Protein AF-A0A2V7HNZ8-F1 (afdb_monomer_lite)

Secondary structure (DSSP, 8-state):
----------PPPHHHHHHHHHHHHHHHHHHHHHHHHHHHHTTHHHHHHHS-HHHHHHHHHHHHHHHHHHHHHHHHHHHHHTTS--HHHHHTT---B-TTSPBPSTT---------HHHHHHHHHHHHT-

Foldseek 3Di:
DDPPDPPPDDPPDPVLVVQLVVVLVVVLVVVLVVVVVVCVVVCLVVCLVPHDVVSNVVSVVVNVVVNVCSVPVLQVVCCAVVQHDDPSCVVSVHADAPPVRHGRYPPDPPPDPPPDPVVVVVVVVVVVVD

Sequence (130 aa):
TPDHIELDFELAGIGSRLLALILDQLLVGLLLVALIIIGLVTGIGGSIATGSRWAGAWTAAMIVVLVFAVMWGYRILFEALRGGQTPGKKWTGIRVVRDDGLPVGWRAPRRPRHRGRSDDRAVEARKEAR

Radius of gyration: 25.92 Å; chains: 1; bounding box: 80×34×60 Å

Structure (mmCIF, N/CA/C/O backbone):
data_AF-A0A2V7HNZ8-F1
#
_entry.id   AF-A0A2V7HNZ8-F1
#
loop_
_atom_site.group_PDB
_atom_site.id
_atom_site.type_symbol
_atom_site.label_atom_id
_atom_site.label_alt_id
_atom_site.label_comp_id
_atom_site.label_asym_id
_atom_site.label_entity_id
_atom_site.label_seq_id
_atom_site.pdbx_PDB_ins_code
_atom_site.Cartn_x
_atom_site.Cartn_y
_atom_site.Cartn_z
_atom_site.occupancy
_atom_site.B_iso_or_equiv
_atom_site.auth_seq_id
_atom_site.auth_comp_id
_atom_site.auth_asym_id
_atom_site.auth_atom_id
_atom_site.pdbx_PDB_model_num
ATOM 1 N N . THR A 1 1 ? -29.294 -16.865 31.591 1.00 46.38 1 THR A N 1
ATOM 2 C CA . THR A 1 1 ? -29.945 -15.545 31.483 1.00 46.38 1 THR A CA 1
ATOM 3 C C . THR A 1 1 ? -29.043 -14.663 30.643 1.00 46.38 1 THR A C 1
ATOM 5 O O . THR A 1 1 ? -27.932 -14.408 31.081 1.00 46.38 1 THR A O 1
ATOM 8 N N . PRO A 1 2 ? -29.388 -14.344 29.382 1.00 47.00 2 PRO A N 1
ATOM 9 C CA . PRO A 1 2 ? -28.513 -13.547 28.536 1.00 47.00 2 PRO A CA 1
ATOM 10 C C . PRO A 1 2 ? -28.817 -12.074 28.792 1.00 47.00 2 PRO A C 1
ATOM 12 O O . PRO A 1 2 ? -29.720 -11.504 28.182 1.00 47.00 2 PRO A O 1
ATOM 15 N N . ASP A 1 3 ? -28.090 -11.494 29.738 1.00 47.75 3 ASP A N 1
ATOM 16 C CA . ASP A 1 3 ? -28.101 -10.057 29.969 1.00 47.75 3 AS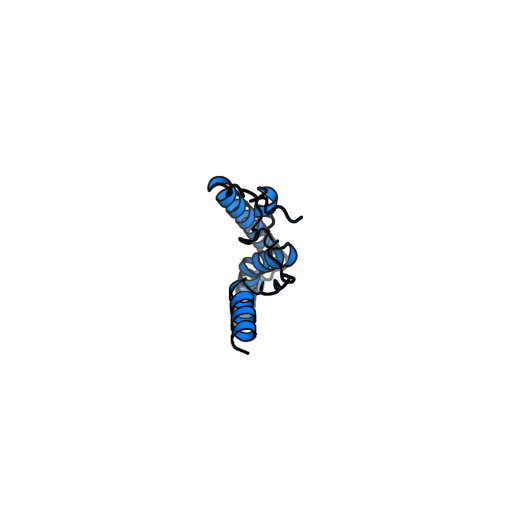P A CA 1
ATOM 17 C C . ASP A 1 3 ? -27.530 -9.377 28.721 1.00 47.75 3 ASP A C 1
ATOM 19 O O . ASP A 1 3 ? -26.375 -9.579 28.340 1.00 47.75 3 ASP A O 1
ATOM 23 N N . HIS A 1 4 ? -28.385 -8.627 28.032 1.00 53.34 4 HIS A N 1
ATOM 24 C CA . HIS A 1 4 ? -28.018 -7.766 26.917 1.00 53.34 4 HIS A CA 1
ATOM 25 C C . HIS A 1 4 ? -27.249 -6.572 27.489 1.00 53.34 4 HIS A C 1
ATOM 27 O O . HIS A 1 4 ? -27.814 -5.508 27.723 1.00 53.34 4 HIS A O 1
ATOM 33 N N . ILE A 1 5 ? -25.971 -6.783 27.804 1.00 61.09 5 ILE A N 1
ATOM 34 C CA . ILE A 1 5 ? -25.073 -5.699 28.188 1.00 61.09 5 ILE A CA 1
ATOM 35 C C . ILE A 1 5 ? -24.722 -4.976 26.891 1.00 61.09 5 ILE A C 1
ATOM 37 O O . ILE A 1 5 ? -24.005 -5.512 26.044 1.00 61.09 5 ILE A O 1
ATOM 41 N N . GLU A 1 6 ? -25.289 -3.787 26.715 1.00 57.94 6 GLU A N 1
ATOM 42 C CA . GLU A 1 6 ? -24.918 -2.868 25.647 1.00 57.94 6 GLU A CA 1
ATOM 43 C C . GLU A 1 6 ? -23.443 -2.500 25.847 1.00 57.94 6 GLU A C 1
ATOM 45 O O . GLU A 1 6 ? -23.074 -1.779 26.770 1.00 57.94 6 GLU A O 1
ATOM 50 N N . LEU A 1 7 ? -22.569 -3.101 25.038 1.00 56.19 7 LEU A N 1
ATOM 51 C CA . LEU A 1 7 ? -21.168 -2.713 24.980 1.00 56.19 7 LEU A CA 1
ATOM 52 C C . LEU A 1 7 ? -21.107 -1.379 24.238 1.00 56.19 7 LEU A C 1
ATOM 54 O O . LEU A 1 7 ? -21.218 -1.347 23.013 1.00 56.19 7 LEU A O 1
ATOM 58 N N . ASP A 1 8 ? -20.935 -0.290 24.982 1.00 54.53 8 ASP A N 1
ATOM 59 C CA . ASP A 1 8 ? -20.606 1.010 24.407 1.00 54.53 8 ASP A CA 1
ATOM 60 C C . ASP A 1 8 ? -19.217 0.923 23.764 1.00 54.53 8 ASP A C 1
ATOM 62 O O . ASP A 1 8 ? -18.178 0.896 24.431 1.00 54.53 8 ASP A O 1
ATOM 66 N N . PHE A 1 9 ? -19.192 0.821 22.437 1.00 58.38 9 PHE A N 1
ATOM 67 C CA . PHE A 1 9 ? -17.955 0.885 21.675 1.00 58.38 9 PHE A CA 1
ATOM 68 C C . PHE A 1 9 ? -17.599 2.348 21.440 1.00 58.38 9 PHE A C 1
ATOM 70 O O . PHE A 1 9 ? -18.219 3.032 20.624 1.00 58.38 9 PHE A O 1
ATOM 77 N N . GLU A 1 10 ? -16.558 2.822 22.118 1.00 58.50 10 GLU A N 1
ATOM 78 C CA . GLU A 1 10 ? -16.014 4.145 21.849 1.00 58.50 10 GLU A CA 1
ATOM 79 C C . GLU A 1 10 ? -15.433 4.165 20.426 1.00 58.50 10 GLU A C 1
ATOM 81 O O . GLU A 1 10 ? -14.457 3.476 20.102 1.00 58.50 10 GLU A O 1
ATOM 86 N N . LEU A 1 11 ? -16.078 4.916 19.525 1.00 61.41 11 LEU A N 1
ATOM 87 C CA . LEU A 1 11 ? -15.593 5.056 18.158 1.00 61.41 11 LEU A CA 1
ATOM 88 C C . LEU A 1 11 ? -14.203 5.686 18.195 1.00 61.41 11 LEU A C 1
ATOM 90 O O . LEU A 1 11 ? -14.042 6.832 18.608 1.00 61.41 11 LEU A O 1
ATOM 94 N N . ALA A 1 12 ? -13.212 4.956 17.679 1.00 70.38 12 ALA A N 1
ATOM 95 C CA . ALA A 1 12 ? -11.858 5.470 17.542 1.00 70.38 12 ALA A CA 1
ATOM 96 C C . ALA A 1 12 ? -11.884 6.842 16.853 1.00 70.38 12 ALA A C 1
ATOM 98 O O . ALA A 1 12 ? -12.400 6.977 15.730 1.00 70.38 12 ALA A O 1
ATOM 99 N N . GLY A 1 13 ? -11.324 7.834 17.548 1.00 75.38 13 GLY A N 1
ATOM 100 C CA . GLY A 1 13 ? -11.276 9.215 17.094 1.00 75.38 13 GLY A CA 1
ATOM 101 C C . GLY A 1 13 ? -10.592 9.362 15.734 1.00 75.38 13 GLY A C 1
ATOM 102 O O . GLY A 1 13 ? -9.845 8.491 15.274 1.00 75.38 13 GLY A O 1
ATOM 103 N N . ILE A 1 14 ? -10.836 10.500 15.080 1.00 78.00 14 ILE A N 1
ATOM 104 C CA . ILE A 1 14 ? -10.287 10.820 13.751 1.00 78.00 14 ILE A CA 1
ATOM 105 C C . ILE A 1 14 ? -8.759 10.648 13.718 1.00 78.00 14 ILE A C 1
ATOM 107 O O . ILE A 1 14 ? -8.234 10.091 12.756 1.00 78.00 14 ILE A O 1
ATOM 111 N N . GLY A 1 15 ? -8.055 11.032 14.790 1.00 75.38 15 GLY A N 1
ATOM 112 C CA . GLY A 1 15 ? -6.598 10.899 14.900 1.00 75.38 15 GLY A CA 1
ATOM 113 C C . GLY A 1 15 ? -6.103 9.457 14.764 1.00 75.38 15 GLY A C 1
ATOM 114 O O . GLY A 1 15 ? -5.210 9.186 13.964 1.00 75.38 15 GLY A O 1
ATOM 115 N N . SER A 1 16 ? -6.724 8.506 15.462 1.00 75.69 16 SER A N 1
ATOM 116 C CA . SER A 1 16 ? -6.330 7.094 15.406 1.00 75.69 16 SER A CA 1
ATOM 117 C C . SER A 1 16 ? -6.593 6.495 14.017 1.00 75.69 16 SER A C 1
ATOM 119 O O . SER A 1 16 ? -5.791 5.703 13.514 1.00 75.69 16 SER A O 1
ATOM 121 N N . ARG A 1 17 ? -7.683 6.913 13.353 1.00 80.06 17 ARG A N 1
ATOM 122 C CA . ARG A 1 17 ? -7.988 6.511 11.967 1.00 80.06 17 ARG A CA 1
ATOM 123 C C . ARG A 1 17 ? -6.945 7.043 10.985 1.00 80.06 17 ARG A C 1
ATOM 125 O O . ARG A 1 17 ? -6.486 6.289 10.131 1.00 80.06 17 ARG A O 1
ATOM 132 N N . LEU A 1 18 ? -6.550 8.309 11.123 1.00 82.25 18 LEU A N 1
ATOM 133 C CA . LEU A 1 18 ? -5.495 8.912 10.305 1.00 82.25 18 LEU A CA 1
ATOM 134 C C . LEU A 1 18 ? -4.144 8.229 10.538 1.00 82.25 18 LEU A C 1
ATOM 136 O O . LEU A 1 18 ? -3.458 7.906 9.574 1.00 82.25 18 LEU A O 1
ATOM 140 N N . LEU A 1 19 ? -3.789 7.936 11.789 1.00 78.06 19 LEU A N 1
ATOM 141 C CA . LEU A 1 19 ? -2.542 7.248 12.122 1.00 78.06 19 LEU A CA 1
ATOM 142 C C . LEU A 1 19 ? -2.498 5.836 11.515 1.00 78.06 19 LEU A C 1
ATOM 144 O O . LEU A 1 19 ? -1.481 5.436 10.952 1.00 78.06 19 LEU A O 1
ATOM 148 N N . ALA A 1 20 ? -3.620 5.110 11.545 1.00 81.69 20 ALA A N 1
ATOM 149 C CA . ALA A 1 20 ? -3.734 3.811 10.887 1.00 81.69 20 ALA A CA 1
ATOM 150 C C . ALA A 1 20 ? -3.530 3.918 9.366 1.00 81.69 20 ALA A C 1
ATOM 152 O O . ALA A 1 20 ? -2.802 3.107 8.795 1.00 81.69 20 ALA A O 1
ATOM 153 N N . LEU A 1 21 ? -4.126 4.934 8.723 1.00 80.56 21 LEU A N 1
ATOM 154 C CA . LEU A 1 21 ? -3.944 5.198 7.291 1.00 80.56 21 LEU A CA 1
ATOM 155 C C . LEU A 1 21 ? -2.488 5.539 6.952 1.00 80.56 21 LEU A C 1
ATOM 157 O O . LEU A 1 21 ? -1.967 5.021 5.969 1.00 80.56 21 LEU A O 1
ATOM 161 N N . ILE A 1 22 ? -1.824 6.367 7.764 1.00 82.94 22 ILE A N 1
ATOM 162 C CA . ILE A 1 22 ? -0.414 6.735 7.568 1.00 82.94 22 ILE A CA 1
ATOM 163 C C . ILE A 1 22 ? 0.479 5.495 7.662 1.00 82.94 22 ILE A C 1
ATOM 165 O O . ILE A 1 22 ? 1.318 5.284 6.790 1.00 82.94 22 ILE A O 1
ATOM 169 N N . LEU A 1 23 ? 0.285 4.654 8.682 1.00 82.25 23 LEU A N 1
ATOM 170 C CA . LEU A 1 23 ? 1.073 3.432 8.857 1.00 82.25 23 LEU A CA 1
ATOM 171 C C . LEU A 1 23 ? 0.847 2.431 7.720 1.00 82.25 23 LEU A C 1
ATOM 173 O O . LEU A 1 23 ? 1.812 1.873 7.199 1.00 82.25 23 LEU A O 1
ATOM 177 N N . ASP A 1 24 ? -0.403 2.227 7.300 1.00 83.88 24 ASP A N 1
ATOM 178 C CA . ASP A 1 24 ? -0.711 1.358 6.161 1.00 83.88 24 ASP A CA 1
ATOM 179 C C . ASP A 1 24 ? -0.074 1.894 4.869 1.00 83.88 24 ASP A C 1
ATOM 181 O O . ASP A 1 24 ? 0.526 1.129 4.110 1.00 83.88 24 ASP A O 1
ATOM 185 N N . GLN A 1 25 ? -0.137 3.210 4.641 1.00 83.81 25 GLN A N 1
ATOM 186 C CA . GLN A 1 25 ? 0.471 3.839 3.470 1.00 83.81 25 GLN A CA 1
ATOM 187 C C . GLN A 1 25 ? 2.001 3.740 3.494 1.00 83.81 25 GLN A C 1
ATOM 189 O O . GLN A 1 25 ? 2.615 3.508 2.452 1.00 83.81 25 GLN A O 1
ATOM 194 N N . LEU A 1 26 ? 2.619 3.865 4.670 1.00 86.56 26 LEU A N 1
ATOM 195 C CA . LEU A 1 26 ? 4.063 3.729 4.846 1.00 86.56 26 LEU A CA 1
ATOM 196 C C . LEU A 1 26 ? 4.528 2.294 4.570 1.00 86.56 26 LEU A C 1
ATOM 198 O O . LEU A 1 26 ? 5.536 2.102 3.895 1.00 86.56 26 LEU A O 1
ATOM 202 N N . LEU A 1 27 ? 3.773 1.286 5.017 1.00 85.88 27 LEU A N 1
ATOM 203 C CA . LEU A 1 27 ? 4.073 -0.123 4.738 1.00 85.88 27 LEU A CA 1
ATOM 204 C C . LEU A 1 27 ? 3.957 -0.459 3.248 1.00 85.88 27 LEU A C 1
ATOM 206 O O . LEU A 1 27 ? 4.842 -1.115 2.698 1.00 85.88 27 LEU A O 1
ATOM 210 N N . VAL A 1 28 ? 2.899 0.014 2.582 1.00 87.44 28 VAL A N 1
ATOM 211 C CA . VAL A 1 28 ? 2.747 -0.155 1.128 1.00 87.44 28 VAL A CA 1
ATOM 212 C C . VAL A 1 28 ? 3.868 0.576 0.386 1.00 87.44 28 VAL A C 1
ATOM 214 O O . VAL A 1 28 ? 4.464 0.007 -0.525 1.00 87.44 28 VAL A O 1
ATOM 217 N N . GLY A 1 29 ? 4.208 1.798 0.804 1.00 86.31 29 GLY A N 1
ATOM 218 C CA . GLY A 1 29 ? 5.322 2.564 0.244 1.00 86.31 29 GLY A CA 1
ATOM 219 C C . GLY A 1 29 ? 6.659 1.835 0.372 1.00 86.31 29 GLY A C 1
ATOM 220 O O . GLY A 1 29 ? 7.379 1.706 -0.616 1.00 86.31 29 GLY A O 1
ATOM 221 N N . LEU A 1 30 ? 6.962 1.285 1.552 1.00 88.12 30 LEU A N 1
ATOM 222 C CA . LEU A 1 30 ? 8.180 0.507 1.790 1.00 88.12 30 LEU A CA 1
ATOM 223 C C . LEU A 1 30 ? 8.242 -0.737 0.895 1.00 88.12 30 LEU A C 1
ATOM 225 O O . LEU A 1 30 ? 9.287 -1.030 0.316 1.00 88.12 30 LEU A O 1
ATOM 229 N N . LEU A 1 31 ? 7.121 -1.444 0.746 1.00 87.44 31 LEU A N 1
ATOM 230 C CA . LEU A 1 31 ? 7.029 -2.614 -0.124 1.00 87.44 31 LEU A CA 1
ATOM 231 C C . LEU A 1 31 ? 7.257 -2.247 -1.598 1.00 87.44 31 LEU A C 1
ATOM 233 O O . LEU A 1 31 ? 7.989 -2.948 -2.295 1.00 87.44 31 LEU A O 1
ATOM 237 N N . LEU A 1 32 ? 6.689 -1.134 -2.069 1.00 89.12 32 LEU A N 1
ATOM 238 C CA . LEU A 1 32 ? 6.919 -0.641 -3.429 1.00 89.12 32 LEU A CA 1
ATOM 239 C C . LEU A 1 32 ? 8.383 -0.240 -3.650 1.00 89.12 32 LEU A C 1
ATOM 241 O O . LEU A 1 32 ? 8.964 -0.620 -4.664 1.00 89.12 32 LEU A O 1
ATOM 245 N N . VAL A 1 33 ? 9.002 0.465 -2.698 1.00 90.12 33 VAL A N 1
ATOM 246 C CA . VAL A 1 33 ? 10.431 0.817 -2.768 1.00 90.12 33 VAL A CA 1
ATOM 247 C C . VAL A 1 33 ? 11.300 -0.439 -2.835 1.00 90.12 33 VAL A C 1
ATOM 249 O O . VAL A 1 33 ? 12.190 -0.518 -3.680 1.00 90.12 33 VAL A O 1
ATOM 252 N N . ALA A 1 34 ? 11.017 -1.450 -2.010 1.00 88.19 34 ALA A N 1
ATOM 253 C CA . ALA A 1 34 ? 11.736 -2.720 -2.047 1.00 88.19 34 ALA A CA 1
ATOM 254 C C . ALA A 1 34 ? 11.614 -3.410 -3.417 1.00 88.19 34 ALA A C 1
ATOM 256 O O . ALA A 1 34 ? 12.618 -3.866 -3.964 1.00 88.19 34 ALA A O 1
ATOM 257 N N . LEU A 1 35 ? 10.416 -3.434 -4.013 1.00 88.00 35 LEU A N 1
ATOM 258 C CA . LEU A 1 35 ? 10.204 -3.993 -5.353 1.00 88.00 35 LEU A CA 1
ATOM 259 C C . LEU A 1 35 ? 10.959 -3.221 -6.440 1.00 88.00 35 LEU A C 1
ATOM 261 O O . LEU A 1 35 ? 11.527 -3.844 -7.336 1.00 88.00 35 LEU A O 1
ATOM 265 N N . ILE A 1 36 ? 11.015 -1.889 -6.349 1.00 87.69 36 ILE A N 1
ATOM 266 C CA . ILE A 1 36 ? 11.808 -1.062 -7.270 1.00 87.69 36 ILE A CA 1
ATOM 267 C C . ILE A 1 36 ? 13.293 -1.411 -7.148 1.00 87.69 36 ILE A C 1
ATOM 269 O O . ILE A 1 36 ? 13.939 -1.655 -8.164 1.00 87.69 36 ILE A O 1
ATOM 273 N N . ILE A 1 37 ? 13.831 -1.495 -5.926 1.00 88.69 37 ILE A N 1
ATOM 274 C CA . ILE A 1 37 ? 15.235 -1.865 -5.694 1.00 88.69 37 ILE A CA 1
ATOM 275 C C . ILE A 1 37 ? 15.528 -3.251 -6.280 1.00 88.69 37 ILE A C 1
ATOM 277 O O . ILE A 1 37 ? 16.513 -3.411 -6.999 1.00 88.69 37 ILE A O 1
ATOM 281 N N . ILE A 1 38 ? 14.658 -4.237 -6.042 1.00 88.06 38 ILE A N 1
ATOM 282 C CA . ILE A 1 38 ? 14.798 -5.582 -6.620 1.00 88.06 38 ILE A CA 1
ATOM 283 C C . ILE A 1 38 ? 14.795 -5.510 -8.152 1.00 88.06 38 ILE A C 1
ATOM 285 O O . ILE A 1 38 ? 15.654 -6.116 -8.794 1.00 88.06 38 ILE A O 1
ATOM 289 N N . GLY A 1 39 ? 13.875 -4.749 -8.750 1.00 85.81 39 GLY A N 1
ATOM 290 C CA . GLY A 1 39 ? 13.795 -4.563 -10.202 1.00 85.81 39 GLY A CA 1
ATOM 291 C C . GLY A 1 39 ? 15.037 -3.898 -10.805 1.00 85.81 39 GLY A C 1
ATOM 292 O O . GLY A 1 39 ? 15.448 -4.252 -11.912 1.00 85.81 39 GLY A O 1
ATOM 293 N N . LEU A 1 40 ? 15.665 -2.975 -10.071 1.00 84.50 40 LEU A N 1
ATOM 294 C CA . LEU A 1 40 ? 16.927 -2.343 -10.462 1.00 84.50 40 LEU A CA 1
ATOM 295 C C . LEU A 1 40 ? 18.100 -3.329 -10.379 1.00 84.50 40 LEU A C 1
ATOM 297 O O . LEU A 1 40 ? 18.845 -3.458 -11.346 1.00 84.50 40 LEU A O 1
ATOM 301 N N . VAL A 1 41 ? 18.234 -4.065 -9.269 1.00 87.25 41 VAL A N 1
ATOM 302 C CA . VAL A 1 41 ? 19.319 -5.045 -9.055 1.00 87.25 41 VAL A CA 1
ATOM 303 C C . VAL A 1 41 ? 19.250 -6.200 -10.056 1.00 87.25 41 VAL A C 1
ATOM 305 O O . VAL A 1 41 ? 20.273 -6.660 -10.550 1.00 87.25 41 VAL A O 1
ATOM 308 N N . THR A 1 42 ? 18.043 -6.657 -10.384 1.00 84.75 42 THR A N 1
ATOM 309 C CA . THR A 1 42 ? 17.817 -7.747 -11.350 1.00 84.75 42 THR A CA 1
ATOM 310 C C . THR A 1 42 ? 17.895 -7.293 -12.810 1.00 84.75 42 THR A C 1
ATOM 312 O O . THR A 1 42 ? 17.813 -8.124 -13.712 1.00 84.75 42 THR A O 1
ATOM 315 N N . GLY A 1 43 ? 18.046 -5.989 -13.071 1.00 79.31 43 GLY A N 1
ATOM 316 C CA . GLY A 1 43 ? 18.152 -5.449 -14.428 1.00 79.31 43 GLY A CA 1
ATOM 317 C C . GLY A 1 43 ? 16.846 -5.478 -15.229 1.00 79.31 43 GLY A C 1
ATOM 318 O O . GLY A 1 43 ? 16.869 -5.201 -16.429 1.00 79.31 43 GLY A O 1
ATOM 319 N N . ILE A 1 44 ? 15.701 -5.747 -14.587 1.00 77.31 44 ILE A N 1
ATOM 320 C CA . ILE A 1 44 ? 14.369 -5.737 -15.222 1.00 77.31 44 ILE A CA 1
ATOM 321 C C . ILE A 1 44 ? 14.075 -4.360 -15.841 1.00 77.31 44 ILE A C 1
ATOM 323 O O . ILE A 1 44 ? 13.498 -4.263 -16.923 1.00 77.31 44 ILE A O 1
ATOM 327 N N . GLY A 1 45 ? 14.529 -3.278 -15.198 1.00 69.19 45 GLY A N 1
ATOM 328 C CA . GLY A 1 45 ? 14.432 -1.925 -15.759 1.00 69.19 45 GLY A CA 1
ATOM 329 C C . GLY A 1 45 ? 15.285 -1.719 -17.019 1.00 69.19 45 GLY A C 1
ATOM 330 O O . GLY A 1 45 ? 14.909 -0.951 -17.902 1.00 69.19 45 GLY A O 1
ATOM 331 N N . GLY A 1 46 ? 16.397 -2.448 -17.149 1.00 68.75 46 GLY A N 1
ATOM 332 C CA . GLY A 1 46 ? 17.274 -2.388 -18.318 1.00 68.75 46 GLY A CA 1
ATOM 333 C C . GLY A 1 46 ? 16.599 -2.917 -19.582 1.00 68.75 46 GLY A C 1
ATOM 334 O O . GLY A 1 46 ? 16.754 -2.326 -20.646 1.00 68.75 46 GLY A O 1
ATOM 335 N N . SER A 1 47 ? 15.755 -3.948 -19.467 1.00 65.81 47 SER A N 1
ATOM 336 C CA . SER A 1 47 ? 15.010 -4.517 -20.603 1.00 65.81 47 SER A CA 1
ATOM 337 C C . SER A 1 47 ? 14.025 -3.520 -21.229 1.00 65.81 47 SER A C 1
ATOM 339 O O . SER A 1 47 ? 13.714 -3.629 -22.414 1.00 65.81 47 SER A O 1
ATOM 341 N N . ILE A 1 48 ? 13.553 -2.541 -20.449 1.00 64.38 48 ILE A N 1
ATOM 342 C CA . ILE A 1 48 ? 12.691 -1.446 -20.916 1.00 64.38 48 ILE A CA 1
ATOM 343 C C . ILE A 1 48 ? 13.499 -0.430 -21.739 1.00 64.38 48 ILE A C 1
ATOM 345 O O . ILE A 1 48 ? 12.978 0.126 -22.702 1.00 64.38 48 ILE A O 1
ATOM 349 N N . ALA A 1 49 ? 14.767 -0.205 -21.381 1.00 65.88 49 ALA A N 1
ATOM 350 C CA . ALA A 1 49 ? 15.633 0.789 -22.014 1.00 65.88 49 ALA A CA 1
ATOM 351 C C . ALA A 1 49 ? 16.382 0.263 -23.253 1.00 65.88 49 ALA A C 1
ATOM 353 O O . ALA A 1 49 ? 16.620 1.029 -24.184 1.00 65.88 49 ALA A O 1
ATOM 354 N N . THR A 1 50 ? 16.761 -1.020 -23.279 1.00 65.69 50 THR A N 1
ATOM 355 C CA . THR A 1 50 ? 17.632 -1.595 -24.327 1.00 65.69 50 THR A CA 1
ATOM 356 C C . THR A 1 50 ? 17.006 -2.747 -25.120 1.00 65.69 50 THR A C 1
ATOM 358 O O . THR A 1 50 ? 17.592 -3.200 -26.102 1.00 65.69 50 THR A O 1
ATOM 361 N N . GLY A 1 51 ? 15.831 -3.242 -24.721 1.00 63.28 51 GLY A N 1
ATOM 362 C CA . GLY A 1 51 ? 15.182 -4.396 -25.345 1.00 63.28 51 GLY A CA 1
ATOM 363 C C . GLY A 1 51 ? 14.347 -4.070 -26.588 1.00 63.28 51 GLY A C 1
ATOM 364 O O . GLY A 1 51 ? 13.971 -2.928 -26.845 1.00 63.28 51 GLY A O 1
ATOM 365 N N . SER A 1 52 ? 13.994 -5.121 -27.342 1.00 73.50 52 SER A N 1
ATOM 366 C CA . SER A 1 52 ? 12.945 -5.075 -28.372 1.00 73.50 52 SER A CA 1
ATOM 367 C C . SER A 1 52 ? 11.704 -4.350 -27.836 1.00 73.50 52 SER A C 1
ATOM 369 O O . SER A 1 52 ? 11.257 -4.629 -26.722 1.00 73.50 52 SER A O 1
ATOM 371 N N . ARG A 1 53 ? 11.119 -3.449 -28.640 1.00 75.19 53 ARG A N 1
ATOM 372 C CA . ARG A 1 53 ? 9.952 -2.616 -28.279 1.00 75.19 53 ARG A CA 1
ATOM 373 C C . ARG A 1 53 ? 8.807 -3.431 -27.658 1.00 75.19 53 ARG A C 1
ATOM 375 O O . ARG A 1 53 ? 8.093 -2.935 -26.792 1.00 75.19 53 ARG A O 1
ATOM 382 N N . TRP A 1 54 ? 8.653 -4.688 -28.078 1.00 78.38 54 TRP A N 1
ATOM 383 C CA . TRP A 1 54 ? 7.659 -5.615 -27.538 1.00 78.38 54 TRP A CA 1
ATOM 384 C C . TRP A 1 54 ? 8.024 -6.132 -26.145 1.00 78.38 54 TRP A C 1
ATOM 386 O O . TRP A 1 54 ? 7.166 -6.145 -25.269 1.00 78.38 54 TRP A O 1
ATOM 396 N N . ALA A 1 55 ? 9.286 -6.495 -25.904 1.00 78.62 55 ALA A N 1
ATOM 397 C CA . ALA A 1 55 ? 9.742 -6.958 -24.593 1.00 78.62 55 ALA A CA 1
ATOM 398 C C . ALA A 1 55 ? 9.590 -5.861 -23.525 1.00 78.62 55 ALA A C 1
ATOM 400 O O . ALA A 1 55 ? 9.063 -6.126 -22.448 1.00 78.62 55 ALA A O 1
ATOM 401 N N . GLY A 1 56 ? 9.952 -4.614 -23.851 1.00 82.44 56 GLY A N 1
ATOM 402 C CA . GLY A 1 56 ? 9.763 -3.475 -22.946 1.00 82.44 56 GLY A CA 1
ATOM 403 C C . GLY A 1 56 ? 8.291 -3.224 -22.592 1.00 82.44 56 GLY A C 1
ATOM 404 O O . GLY A 1 56 ? 7.974 -2.965 -21.431 1.00 82.44 56 GLY A O 1
ATOM 405 N N . ALA A 1 57 ? 7.380 -3.369 -23.563 1.00 83.62 57 ALA A N 1
ATOM 406 C CA . ALA A 1 57 ? 5.943 -3.206 -23.342 1.00 83.62 57 ALA A CA 1
ATOM 407 C C . ALA A 1 57 ? 5.366 -4.279 -22.401 1.00 83.62 57 ALA A C 1
ATOM 409 O O . ALA A 1 57 ? 4.615 -3.946 -21.482 1.00 83.62 57 ALA A O 1
ATOM 410 N N . TRP A 1 58 ? 5.749 -5.548 -22.580 1.00 85.12 58 TRP A N 1
ATOM 411 C CA . TRP A 1 58 ? 5.329 -6.638 -21.689 1.00 85.12 58 TRP A CA 1
ATOM 412 C C . TRP A 1 58 ? 5.871 -6.464 -20.268 1.00 85.12 58 TRP A C 1
ATOM 414 O O . TRP A 1 58 ? 5.121 -6.623 -19.303 1.00 85.12 58 TRP A O 1
ATOM 424 N N . THR A 1 59 ? 7.139 -6.070 -20.126 1.00 84.44 59 THR A N 1
ATOM 425 C CA . THR A 1 59 ? 7.738 -5.783 -18.816 1.00 84.44 59 THR A CA 1
ATOM 426 C C . THR A 1 59 ? 7.010 -4.639 -18.111 1.00 84.44 59 THR A C 1
ATOM 428 O O . THR A 1 59 ? 6.648 -4.770 -16.942 1.00 84.44 59 THR A O 1
ATOM 431 N N . ALA A 1 60 ? 6.726 -3.542 -18.819 1.00 84.06 60 ALA A N 1
ATOM 432 C CA . ALA A 1 60 ? 5.984 -2.414 -18.261 1.00 84.06 60 ALA A CA 1
ATOM 433 C C . ALA A 1 60 ? 4.563 -2.816 -17.828 1.00 84.06 60 ALA A C 1
ATOM 435 O O . ALA A 1 60 ? 4.145 -2.487 -16.717 1.00 84.06 60 ALA A O 1
ATOM 436 N N . ALA A 1 61 ? 3.843 -3.578 -18.657 1.00 88.94 61 ALA A N 1
ATOM 437 C CA . ALA A 1 61 ? 2.509 -4.072 -18.321 1.00 88.94 61 ALA A CA 1
ATOM 438 C C . ALA A 1 61 ? 2.526 -4.941 -17.053 1.00 88.94 61 ALA A C 1
ATOM 440 O O . ALA A 1 61 ? 1.693 -4.761 -16.162 1.00 88.94 61 ALA A O 1
ATOM 441 N N . MET A 1 62 ? 3.508 -5.836 -16.930 1.00 88.38 62 MET A N 1
ATOM 442 C CA . MET A 1 62 ? 3.643 -6.704 -15.762 1.00 88.38 62 MET A CA 1
ATOM 443 C C . MET A 1 62 ? 3.960 -5.917 -14.485 1.00 88.38 62 MET A C 1
ATOM 445 O O . MET A 1 62 ? 3.389 -6.212 -13.436 1.00 88.38 62 MET A O 1
ATOM 449 N N . ILE A 1 63 ? 4.796 -4.876 -14.571 1.00 88.06 63 ILE A N 1
ATOM 450 C CA . ILE A 1 63 ? 5.066 -3.971 -13.443 1.00 88.06 63 ILE A CA 1
ATOM 451 C C . ILE A 1 63 ? 3.782 -3.263 -13.000 1.00 88.06 63 ILE A C 1
ATOM 453 O O . ILE A 1 63 ? 3.494 -3.231 -11.806 1.00 88.06 63 ILE A O 1
ATOM 457 N N . VAL A 1 64 ? 2.986 -2.734 -13.934 1.00 89.81 64 VAL A N 1
ATOM 458 C CA . VAL A 1 64 ? 1.724 -2.048 -13.603 1.00 89.81 64 VAL A CA 1
ATOM 459 C C . VAL A 1 64 ? 0.756 -2.990 -12.887 1.00 89.81 64 VAL A C 1
ATOM 461 O O . VAL A 1 64 ? 0.203 -2.629 -11.846 1.00 89.81 64 VAL A O 1
ATOM 464 N N . VAL A 1 65 ? 0.588 -4.211 -13.400 1.00 92.62 65 VAL A N 1
ATOM 465 C CA . VAL A 1 65 ? -0.266 -5.228 -12.767 1.00 92.62 65 VAL A CA 1
ATOM 466 C C . VAL A 1 65 ? 0.256 -5.598 -11.379 1.00 92.62 65 VAL A C 1
ATOM 468 O O . VAL A 1 65 ? -0.533 -5.693 -10.440 1.00 92.62 65 VAL A O 1
ATOM 471 N N . LEU A 1 66 ? 1.571 -5.759 -11.218 1.00 89.69 66 LEU A N 1
ATOM 472 C CA . LEU A 1 66 ? 2.181 -6.069 -9.927 1.00 89.69 66 LEU A CA 1
ATOM 473 C C . LEU A 1 66 ? 1.965 -4.940 -8.912 1.00 89.69 66 LEU A C 1
ATOM 475 O O . LEU A 1 66 ? 1.554 -5.207 -7.786 1.00 89.69 66 LEU A O 1
ATOM 479 N N . VAL A 1 67 ? 2.185 -3.682 -9.303 1.00 87.94 67 VAL A N 1
ATOM 480 C CA . VAL A 1 67 ? 1.951 -2.512 -8.441 1.00 87.94 67 VAL A CA 1
ATOM 481 C C . VAL A 1 67 ? 0.485 -2.440 -8.024 1.00 87.94 67 VAL A C 1
ATOM 483 O O . VAL A 1 67 ? 0.190 -2.267 -6.841 1.00 87.94 67 VAL A O 1
ATOM 486 N N . PHE A 1 68 ? -0.439 -2.641 -8.966 1.00 90.44 68 PHE A N 1
ATOM 487 C CA . PHE A 1 68 ? -1.868 -2.696 -8.670 1.00 90.44 68 PHE A CA 1
ATOM 488 C C . PHE A 1 68 ? -2.196 -3.815 -7.670 1.00 90.44 68 PHE A C 1
ATOM 490 O O . PHE A 1 68 ? -2.851 -3.571 -6.653 1.00 90.44 68 PHE A O 1
ATOM 497 N N . ALA A 1 69 ? -1.692 -5.026 -7.913 1.00 90.44 69 ALA A N 1
ATOM 498 C CA . ALA A 1 69 ? -1.892 -6.171 -7.034 1.00 90.44 69 ALA A CA 1
ATOM 499 C C . ALA A 1 69 ? -1.297 -5.942 -5.639 1.00 90.44 69 ALA A C 1
ATOM 501 O O . ALA A 1 69 ? -1.883 -6.369 -4.652 1.00 90.44 69 ALA A O 1
ATOM 502 N N . VAL A 1 70 ? -0.178 -5.232 -5.522 1.00 86.56 70 VAL A N 1
ATOM 503 C CA . VAL A 1 70 ? 0.410 -4.881 -4.225 1.00 86.56 70 VAL A CA 1
ATOM 504 C C . VAL A 1 70 ? -0.448 -3.849 -3.500 1.00 86.56 70 VAL A C 1
ATOM 506 O O . VAL A 1 70 ? -0.794 -4.063 -2.341 1.00 86.56 70 VAL A O 1
ATOM 509 N N . MET A 1 71 ? -0.852 -2.767 -4.168 1.00 83.06 71 MET A N 1
ATOM 510 C CA . MET A 1 71 ? -1.659 -1.710 -3.548 1.00 83.06 71 MET A CA 1
ATOM 511 C C . MET A 1 71 ? -3.011 -2.225 -3.037 1.00 83.06 71 MET A C 1
ATOM 513 O O . MET A 1 71 ? -3.436 -1.877 -1.932 1.00 83.06 71 MET A O 1
ATOM 517 N N . TRP A 1 72 ? -3.679 -3.067 -3.824 1.00 83.12 72 TRP A N 1
ATOM 518 C CA . TRP A 1 72 ? -5.006 -3.590 -3.495 1.00 83.12 72 TRP A CA 1
ATOM 519 C C . TRP A 1 72 ? -4.942 -4.917 -2.746 1.00 83.12 72 TRP A C 1
ATOM 521 O O . TRP A 1 72 ? -5.555 -5.079 -1.690 1.00 83.12 72 TRP A O 1
ATOM 531 N N . GLY A 1 73 ? -4.169 -5.863 -3.269 1.00 83.19 73 GLY A N 1
ATOM 532 C CA . GLY A 1 73 ? -4.062 -7.219 -2.747 1.00 83.19 73 GLY A CA 1
ATOM 533 C C . GLY A 1 73 ? -3.430 -7.275 -1.365 1.00 83.19 73 GLY A C 1
ATOM 534 O O . GLY A 1 73 ? -3.895 -8.067 -0.554 1.00 83.19 73 GLY A O 1
ATOM 535 N N . TYR A 1 74 ? -2.467 -6.403 -1.033 1.00 80.56 74 TYR A N 1
ATOM 536 C CA . TYR A 1 74 ? -1.953 -6.314 0.339 1.00 80.56 74 TYR A CA 1
ATOM 537 C C . TYR A 1 74 ? -3.097 -6.035 1.321 1.00 80.56 74 TYR A C 1
ATOM 539 O O . TYR A 1 74 ? -3.326 -6.801 2.255 1.00 80.56 74 TYR A O 1
ATOM 547 N N . ARG A 1 75 ? -3.881 -4.980 1.075 1.00 75.62 75 ARG A N 1
ATOM 548 C CA . ARG A 1 75 ? -4.983 -4.594 1.966 1.00 75.62 75 ARG A CA 1
ATOM 549 C C . ARG A 1 75 ? -6.031 -5.694 2.061 1.00 75.62 75 ARG A C 1
ATOM 551 O O . ARG A 1 75 ? -6.358 -6.095 3.171 1.00 75.62 75 ARG A O 1
ATOM 558 N N . ILE A 1 76 ? -6.479 -6.225 0.923 1.00 79.50 76 ILE A N 1
ATOM 559 C CA . ILE A 1 76 ? -7.501 -7.280 0.870 1.00 79.50 76 ILE A CA 1
ATOM 560 C C . ILE A 1 76 ? -7.023 -8.547 1.585 1.00 79.50 76 ILE A C 1
ATOM 562 O O . ILE A 1 76 ? -7.777 -9.129 2.359 1.00 79.50 76 ILE A O 1
ATOM 566 N N . LEU A 1 77 ? -5.775 -8.968 1.373 1.00 78.88 77 LEU A N 1
ATOM 567 C C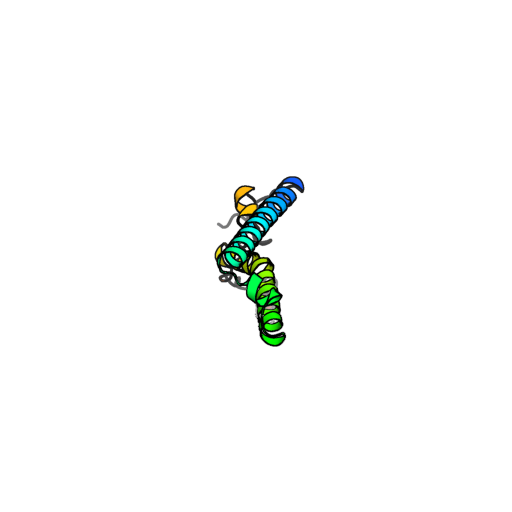A . LEU A 1 77 ? -5.227 -10.177 1.982 1.00 78.88 77 LEU A CA 1
ATOM 568 C C . LEU A 1 77 ? -5.117 -10.033 3.503 1.00 78.88 77 LEU A C 1
ATOM 570 O O . LEU A 1 77 ? -5.552 -10.920 4.235 1.00 78.88 77 LEU A O 1
ATOM 574 N N . PHE A 1 78 ? -4.584 -8.914 3.998 1.00 72.50 78 PHE A N 1
ATOM 575 C CA . PHE A 1 78 ? -4.497 -8.677 5.440 1.00 72.50 78 PHE A CA 1
ATOM 576 C C . PHE A 1 78 ? -5.877 -8.487 6.076 1.00 72.50 78 PHE A C 1
ATOM 578 O O . PHE A 1 78 ? -6.119 -9.003 7.167 1.00 72.50 78 PHE A O 1
ATOM 585 N N . GLU A 1 79 ? -6.799 -7.823 5.385 1.00 72.88 79 GLU A N 1
ATOM 586 C CA . GLU A 1 79 ? -8.175 -7.643 5.840 1.00 72.88 79 GLU A CA 1
ATOM 587 C C . GLU A 1 79 ? -8.930 -8.980 5.898 1.00 72.88 79 GLU A C 1
ATOM 589 O O . GLU A 1 79 ? -9.580 -9.276 6.902 1.00 72.88 79 GLU A O 1
ATOM 594 N N . ALA A 1 80 ? -8.772 -9.840 4.891 1.00 69.62 80 ALA A N 1
ATOM 595 C CA . ALA A 1 80 ? -9.397 -11.159 4.848 1.00 69.62 80 ALA A CA 1
ATOM 596 C C . ALA A 1 80 ? -8.788 -12.138 5.867 1.00 69.62 80 ALA A C 1
ATOM 598 O O . ALA A 1 80 ? -9.525 -12.847 6.553 1.00 69.62 80 ALA A O 1
ATOM 599 N N . LEU A 1 81 ? -7.456 -12.171 6.002 1.00 70.00 81 LEU A N 1
ATOM 600 C CA . LEU A 1 81 ? -6.759 -13.118 6.882 1.00 70.00 81 LEU A CA 1
ATOM 601 C C . LEU A 1 81 ? -6.812 -12.729 8.365 1.00 70.00 81 LEU A C 1
ATOM 603 O O . LEU A 1 81 ? -6.728 -13.606 9.224 1.00 70.00 81 LEU A O 1
ATOM 607 N N . ARG A 1 82 ? -6.926 -11.434 8.690 1.00 65.38 82 ARG A N 1
ATOM 608 C CA . ARG A 1 82 ? -6.908 -10.935 10.081 1.00 65.38 82 ARG A CA 1
ATOM 609 C C . ARG A 1 82 ? -8.244 -10.362 10.549 1.00 65.38 82 ARG A C 1
ATOM 611 O O . ARG A 1 82 ? -8.289 -9.658 11.555 1.00 65.38 82 ARG A O 1
ATOM 618 N N . GLY A 1 83 ? -9.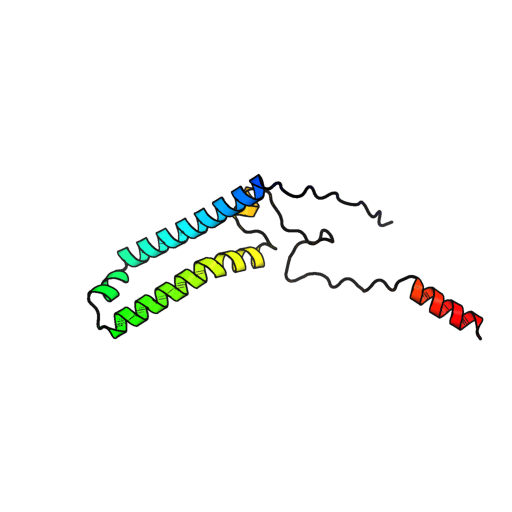329 -10.668 9.840 1.00 64.38 83 GLY A N 1
ATOM 619 C CA . GLY A 1 83 ? -10.684 -10.294 10.240 1.00 64.38 83 GLY A CA 1
ATOM 620 C C . GLY A 1 83 ? -10.916 -8.782 10.298 1.00 64.38 83 GLY A C 1
ATOM 621 O O . GLY A 1 83 ? -11.383 -8.260 11.310 1.00 64.38 83 GLY A O 1
ATOM 622 N N . GLY A 1 84 ? -10.542 -8.068 9.235 1.00 63.44 84 GLY A N 1
ATOM 623 C CA . GLY A 1 84 ? -10.785 -6.629 9.092 1.00 63.44 84 GLY A CA 1
ATOM 624 C C . GLY A 1 84 ? -9.615 -5.715 9.487 1.00 63.44 84 GLY A C 1
ATOM 625 O O . GLY A 1 84 ? -9.730 -4.490 9.385 1.00 63.44 84 GLY A O 1
ATOM 626 N N . GLN A 1 85 ? -8.499 -6.271 9.973 1.00 66.38 85 GLN A N 1
ATOM 627 C CA . GLN A 1 85 ? -7.376 -5.489 10.506 1.00 66.38 85 GLN A CA 1
ATOM 628 C C . GLN A 1 85 ? -6.146 -5.511 9.599 1.00 66.38 85 GLN A C 1
ATOM 630 O O . GLN A 1 85 ? -5.418 -6.501 9.511 1.00 66.38 85 GLN A O 1
ATOM 635 N N . THR A 1 86 ? -5.858 -4.359 9.002 1.00 75.19 86 THR A N 1
ATOM 636 C CA . THR A 1 86 ? -4.555 -4.076 8.403 1.00 75.19 86 THR A CA 1
ATOM 637 C C . THR A 1 86 ? -3.495 -3.873 9.500 1.00 75.19 86 THR A C 1
ATOM 639 O O . THR A 1 86 ? -3.839 -3.548 10.644 1.00 75.19 86 THR A O 1
ATOM 642 N N . PRO A 1 87 ? -2.198 -4.098 9.218 1.00 71.94 87 PRO A N 1
ATOM 643 C CA . PRO A 1 87 ? -1.144 -3.948 10.222 1.00 71.94 87 PRO A CA 1
ATOM 644 C C . PRO A 1 87 ? -1.086 -2.551 10.855 1.00 71.94 87 PRO A C 1
ATOM 646 O O . PRO A 1 87 ? -0.888 -2.471 12.067 1.00 71.94 87 PRO A O 1
ATOM 649 N N . GLY A 1 88 ? -1.354 -1.483 10.095 1.00 65.31 88 GLY A N 1
ATOM 650 C CA . GLY A 1 88 ? -1.447 -0.120 10.619 1.00 65.31 88 GLY A CA 1
ATOM 651 C C . GLY A 1 88 ? -2.591 0.046 11.618 1.00 65.31 88 GLY A C 1
ATOM 652 O O . GLY A 1 88 ? -2.371 0.556 12.713 1.00 65.31 88 GLY A O 1
ATOM 653 N N . LYS A 1 89 ? -3.786 -0.488 11.324 1.00 63.22 89 LYS A N 1
ATOM 654 C CA . LYS A 1 89 ? -4.910 -0.511 12.287 1.00 63.22 89 LYS A CA 1
ATOM 655 C C . LYS A 1 89 ? -4.579 -1.305 13.553 1.00 63.22 89 LYS A C 1
ATOM 657 O O . LYS A 1 89 ? -4.985 -0.923 14.645 1.00 63.22 89 LYS A O 1
ATOM 662 N N . LYS A 1 90 ? -3.823 -2.400 13.423 1.00 69.19 90 LYS A N 1
ATOM 663 C CA . LYS A 1 90 ? -3.399 -3.213 14.571 1.00 69.19 90 LYS A CA 1
ATOM 664 C C . LYS A 1 90 ? -2.444 -2.445 15.491 1.00 69.19 90 LYS A C 1
ATOM 666 O O . LYS A 1 90 ? -2.556 -2.570 16.705 1.00 69.19 90 LYS A O 1
ATOM 671 N N . TRP A 1 91 ? -1.527 -1.662 14.925 1.00 68.56 91 TRP A N 1
ATOM 672 C CA . TRP A 1 91 ? -0.558 -0.873 15.695 1.00 68.56 91 TRP A CA 1
ATOM 673 C C . TRP A 1 91 ? -1.209 0.300 16.427 1.00 68.56 91 TRP A C 1
ATOM 675 O O . TRP A 1 91 ? -0.759 0.667 17.506 1.00 68.56 91 TRP A O 1
ATOM 685 N N . THR A 1 92 ? -2.301 0.845 15.890 1.00 67.25 92 THR A N 1
ATOM 686 C CA . THR A 1 92 ? -3.076 1.909 16.546 1.00 67.25 92 THR A CA 1
ATOM 687 C C . THR A 1 92 ? -4.158 1.389 17.495 1.00 67.25 92 THR A C 1
ATOM 689 O O . THR A 1 92 ? -4.925 2.181 18.035 1.00 67.25 92 THR A O 1
ATOM 692 N N . GLY A 1 93 ? -4.238 0.069 17.704 1.00 65.50 93 GLY A N 1
ATOM 693 C CA . GLY A 1 93 ? -5.221 -0.557 18.593 1.00 65.50 93 GLY A CA 1
ATOM 694 C C . GLY A 1 93 ? -6.655 -0.550 18.056 1.00 65.50 93 GLY A C 1
ATOM 695 O O . GLY A 1 93 ? -7.588 -0.833 18.802 1.00 65.50 93 GLY A O 1
ATOM 696 N N . ILE A 1 94 ? -6.860 -0.251 16.769 1.00 65.56 94 ILE A N 1
ATOM 697 C CA . ILE A 1 94 ? -8.194 -0.124 16.175 1.00 65.56 94 ILE A CA 1
ATOM 698 C C . ILE A 1 94 ? -8.633 -1.456 15.570 1.00 65.56 94 ILE A C 1
ATOM 700 O O . ILE A 1 94 ? -7.913 -2.110 14.807 1.00 65.56 94 ILE A O 1
ATOM 704 N N . ARG A 1 95 ? -9.872 -1.852 15.860 1.00 66.44 95 ARG A N 1
ATOM 705 C CA . ARG A 1 95 ? -10.521 -3.015 15.253 1.00 66.44 95 ARG A CA 1
ATOM 706 C C . ARG A 1 95 ? -11.817 -2.611 14.573 1.00 66.44 95 ARG A C 1
ATOM 708 O O . ARG A 1 95 ? -12.597 -1.855 15.133 1.00 66.44 95 ARG A O 1
ATOM 715 N N . VAL A 1 96 ? -12.045 -3.151 13.378 1.00 61.50 96 VAL A N 1
ATOM 716 C CA . VAL A 1 96 ? -13.359 -3.094 12.736 1.00 61.50 96 VAL A CA 1
ATOM 717 C C . VAL A 1 96 ? -14.196 -4.235 13.308 1.00 61.50 96 VAL A C 1
ATOM 719 O O . VAL A 1 96 ? -13.826 -5.405 13.187 1.00 61.50 96 VAL A O 1
ATOM 722 N N . VAL A 1 97 ? -15.293 -3.884 13.964 1.00 62.28 97 VAL A N 1
ATOM 723 C CA . VAL A 1 97 ? -16.285 -4.809 14.522 1.00 62.28 97 VAL A CA 1
ATOM 724 C C . VAL A 1 97 ? -17.604 -4.540 13.800 1.00 62.28 97 VAL A C 1
ATOM 726 O O . VAL A 1 97 ? -17.832 -3.409 13.374 1.00 62.28 97 VAL A O 1
ATOM 729 N N . ARG A 1 98 ? -18.439 -5.564 13.591 1.00 58.72 98 ARG A N 1
ATOM 730 C CA . ARG A 1 98 ? -19.802 -5.344 13.082 1.00 58.72 98 ARG A CA 1
ATOM 731 C C . ARG A 1 98 ? -20.661 -4.670 14.152 1.00 58.72 98 ARG A C 1
ATOM 733 O O . ARG A 1 98 ? -20.351 -4.756 15.336 1.00 58.72 98 ARG A O 1
ATOM 740 N N . ASP A 1 99 ? -21.771 -4.084 13.719 1.00 58.28 99 ASP A N 1
ATOM 741 C CA . ASP A 1 99 ? -22.775 -3.416 14.559 1.00 58.28 99 ASP A CA 1
ATOM 742 C C . ASP A 1 99 ? -23.348 -4.335 15.660 1.00 58.28 99 ASP A C 1
ATOM 744 O O . ASP A 1 99 ? -23.868 -3.869 16.666 1.00 58.28 99 ASP A O 1
ATOM 748 N N . ASP A 1 100 ? -23.229 -5.655 15.488 1.00 56.88 100 ASP A N 1
ATOM 749 C CA . ASP A 1 100 ? -23.620 -6.688 16.450 1.00 56.88 100 ASP A CA 1
ATOM 750 C C . ASP A 1 100 ? -22.480 -7.129 17.394 1.00 56.88 100 ASP A C 1
ATOM 752 O O . ASP A 1 100 ? -22.623 -8.126 18.108 1.00 56.88 100 ASP A O 1
ATOM 756 N N . GLY A 1 101 ? -21.343 -6.425 17.383 1.00 55.81 101 GLY A N 1
ATOM 757 C CA . GLY A 1 101 ? -20.151 -6.721 18.182 1.00 55.81 101 GLY A CA 1
ATOM 758 C C . GLY A 1 101 ? -19.359 -7.943 17.706 1.00 55.81 101 GLY A C 1
ATOM 759 O O . GLY A 1 101 ? -18.335 -8.287 18.305 1.00 55.81 101 GLY A O 1
ATOM 760 N N . LEU A 1 102 ? -19.782 -8.612 16.624 1.00 58.50 102 LEU A N 1
ATOM 761 C CA . LEU A 1 102 ? -19.089 -9.790 16.111 1.00 58.50 102 LEU A CA 1
ATOM 762 C C . LEU A 1 102 ? -17.883 -9.399 15.242 1.00 58.50 102 LEU A C 1
ATOM 764 O O . LEU A 1 102 ? -17.918 -8.411 14.498 1.00 58.50 102 LEU A O 1
ATOM 768 N N . PRO A 1 103 ? -16.802 -10.200 15.259 1.00 57.44 103 PRO A N 1
ATOM 769 C CA . PRO A 1 103 ? -15.664 -9.964 14.385 1.00 57.44 103 PRO A CA 1
ATOM 770 C C . PRO A 1 103 ? -16.077 -10.018 12.906 1.00 57.44 103 PRO A C 1
ATOM 772 O O . PRO A 1 103 ? -16.856 -10.876 12.468 1.00 57.44 103 PRO A O 1
ATOM 775 N N . VAL A 1 104 ? -15.531 -9.102 12.106 1.00 60.00 104 VAL A N 1
ATOM 776 C CA . VAL A 1 104 ? -15.630 -9.163 10.644 1.00 60.00 104 VAL A CA 1
ATOM 777 C C . VAL A 1 104 ? -14.793 -10.351 10.169 1.00 60.00 104 VAL A C 1
ATOM 779 O O . VAL A 1 104 ? -13.614 -10.453 10.480 1.00 60.00 104 VAL A O 1
ATOM 782 N N . GLY A 1 105 ? -15.405 -11.299 9.466 1.00 61.28 105 GLY A N 1
ATOM 783 C CA . GLY A 1 105 ? -14.731 -12.512 9.004 1.00 61.28 105 GLY A CA 1
ATOM 784 C C . GLY A 1 105 ? -15.660 -13.427 8.211 1.00 61.28 105 GLY A C 1
ATOM 785 O O . GLY A 1 105 ? -16.882 -13.380 8.383 1.00 61.28 105 GLY A O 1
ATOM 786 N N . TRP A 1 106 ? -15.068 -14.261 7.350 1.00 54.22 106 TRP A N 1
ATOM 787 C CA . TRP A 1 106 ? -15.763 -15.145 6.398 1.00 54.22 106 TRP A CA 1
ATOM 788 C C . TRP A 1 106 ? -16.722 -16.145 7.062 1.00 54.22 106 TRP A C 1
ATOM 790 O O . TRP A 1 106 ? -17.709 -16.556 6.462 1.00 54.22 106 TRP A O 1
ATOM 800 N N . ARG A 1 107 ? -16.452 -16.517 8.319 1.00 55.41 107 ARG A N 1
ATOM 801 C CA . ARG A 1 107 ? -17.267 -17.438 9.126 1.00 55.41 107 ARG A CA 1
ATOM 802 C C . ARG A 1 107 ? -18.251 -16.694 10.028 1.00 55.41 107 ARG A C 1
ATOM 804 O O . ARG A 1 107 ? -18.341 -16.992 11.214 1.00 55.41 107 ARG A O 1
ATOM 811 N N . ALA A 1 108 ? -18.958 -15.703 9.491 1.00 55.28 108 ALA A N 1
ATOM 812 C CA . ALA A 1 108 ? -20.039 -15.061 10.230 1.00 55.28 108 ALA A CA 1
ATOM 813 C C . ALA A 1 108 ? -21.148 -16.099 10.480 1.00 55.28 108 ALA A C 1
ATOM 815 O O . ALA A 1 108 ? -21.706 -16.613 9.503 1.00 55.28 108 ALA A O 1
ATOM 816 N N . PRO A 1 109 ? -21.483 -16.440 11.737 1.00 57.94 109 PRO A N 1
ATOM 817 C CA . PRO A 1 109 ? -22.626 -17.298 11.999 1.00 57.94 109 PRO A CA 1
ATOM 818 C C . PRO A 1 109 ? -23.877 -16.586 11.481 1.00 57.94 109 PRO A C 1
ATOM 820 O O . PRO A 1 109 ? -24.178 -15.467 11.900 1.00 57.94 109 PRO A O 1
ATOM 823 N N . ARG A 1 110 ? -24.611 -17.212 10.552 1.00 58.31 110 A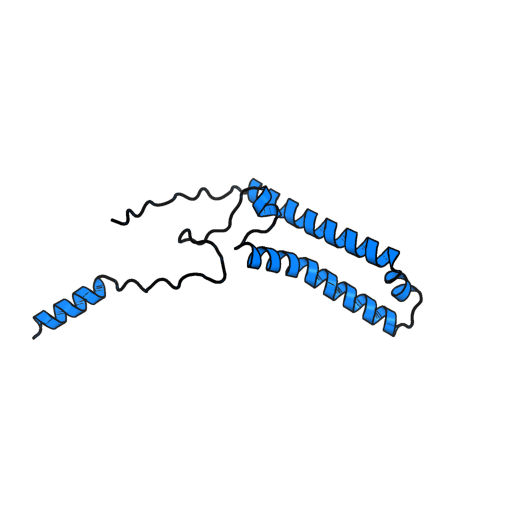RG A N 1
ATOM 824 C CA . ARG A 1 110 ? -25.967 -16.763 10.218 1.00 58.31 110 ARG A CA 1
ATOM 825 C C . ARG A 1 110 ? -26.771 -16.831 11.509 1.00 58.31 110 ARG A C 1
ATOM 827 O O . ARG A 1 110 ? -27.006 -17.928 12.013 1.00 58.31 110 ARG A O 1
ATOM 834 N N . ARG A 1 111 ? -27.175 -15.680 12.054 1.00 61.31 111 ARG A N 1
ATOM 835 C CA . ARG A 1 111 ? -28.102 -15.675 13.187 1.00 61.31 111 ARG A CA 1
ATOM 836 C C . ARG A 1 111 ? -29.352 -16.471 12.785 1.00 61.31 111 ARG A C 1
ATOM 838 O O . ARG A 1 111 ? -29.885 -16.229 11.696 1.00 61.31 111 ARG A O 1
ATOM 845 N N . PRO A 1 112 ? -29.847 -17.390 13.633 1.00 57.09 112 PRO A N 1
ATOM 846 C CA . PRO A 1 112 ? -31.201 -17.891 13.488 1.00 57.09 112 PRO A CA 1
ATOM 847 C C . PRO A 1 112 ? -32.116 -16.673 13.566 1.00 57.09 112 PRO A C 1
ATOM 849 O O . PRO A 1 112 ? -32.027 -15.888 14.512 1.00 57.09 112 PRO A O 1
ATOM 852 N N . ARG A 1 113 ? -32.940 -16.470 12.537 1.00 59.94 113 ARG A N 1
ATOM 853 C CA . ARG A 1 113 ? -33.946 -15.410 12.518 1.00 59.94 113 ARG A CA 1
ATOM 854 C C . ARG A 1 113 ? -34.820 -15.629 13.746 1.00 59.94 1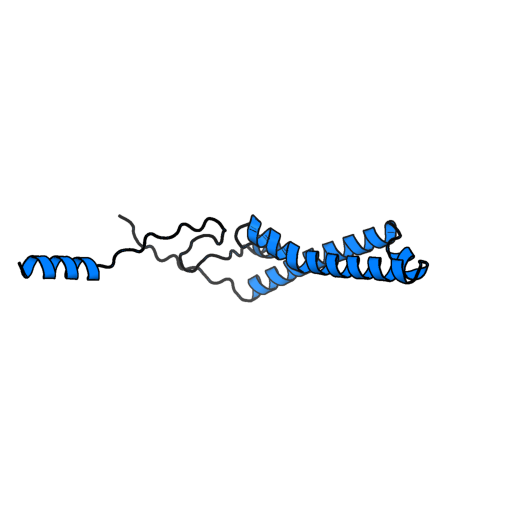13 ARG A C 1
ATOM 856 O O . ARG A 1 113 ? -35.572 -16.599 13.788 1.00 59.94 113 ARG A O 1
ATOM 863 N N . HIS A 1 114 ? -34.652 -14.783 14.760 1.00 57.69 114 HIS A N 1
ATOM 864 C CA . HIS A 1 114 ? -35.457 -14.870 15.965 1.00 57.69 114 HIS A CA 1
ATOM 865 C C . HIS A 1 114 ? -36.898 -14.658 15.516 1.00 57.69 114 HIS A C 1
ATOM 867 O O . HIS A 1 114 ? -37.248 -13.597 14.993 1.00 57.69 114 HIS A O 1
ATOM 873 N N . ARG A 1 115 ? -37.695 -15.722 15.614 1.00 59.06 115 ARG A N 1
ATOM 874 C CA . ARG A 1 115 ? -39.120 -15.684 15.334 1.00 59.06 115 ARG A CA 1
ATOM 875 C C . ARG A 1 115 ? -39.703 -14.709 16.355 1.00 59.06 115 ARG A C 1
ATOM 877 O O . ARG A 1 115 ? -39.610 -14.936 17.558 1.00 59.06 115 ARG A O 1
ATOM 884 N N . GLY A 1 116 ? -40.109 -13.538 15.875 1.00 56.16 116 GLY A N 1
ATOM 885 C CA . GLY A 1 116 ? -40.631 -12.483 16.726 1.00 56.16 116 GLY A CA 1
ATOM 886 C C . GLY A 1 116 ? -41.938 -12.940 17.355 1.00 56.16 116 GLY A C 1
ATOM 887 O O . GLY A 1 116 ? -42.712 -13.660 16.730 1.00 56.16 116 GLY A O 1
ATOM 888 N N . ARG A 1 117 ? -42.201 -12.456 18.568 1.00 61.03 117 ARG A N 1
ATOM 889 C CA . ARG A 1 117 ? -43.430 -12.635 19.363 1.00 61.03 117 ARG A CA 1
ATOM 890 C C . ARG A 1 117 ? -44.744 -12.412 18.587 1.00 61.03 117 ARG A C 1
ATOM 892 O O . ARG A 1 117 ? -45.810 -12.795 19.054 1.00 61.03 117 ARG A O 1
ATOM 899 N N . SER A 1 118 ? -44.681 -11.778 17.414 1.00 62.78 118 SER A N 1
ATOM 900 C CA . SER A 1 118 ? -45.788 -11.641 16.463 1.00 62.78 118 SER A CA 1
ATOM 901 C C . SER A 1 118 ? -46.273 -12.980 15.900 1.00 62.78 118 SER A C 1
ATOM 903 O O . SER A 1 118 ? -47.475 -13.144 15.707 1.00 62.78 118 SER A O 1
ATOM 905 N N . ASP A 1 119 ? -45.371 -13.937 15.671 1.00 64.00 119 ASP A N 1
ATOM 906 C CA . ASP A 1 119 ? -45.735 -15.256 15.141 1.00 64.00 119 ASP A CA 1
ATOM 907 C C . ASP A 1 119 ? -46.422 -16.100 16.222 1.00 64.00 119 ASP A C 1
ATOM 909 O O . ASP A 1 119 ? -47.374 -16.815 15.921 1.00 64.00 119 ASP A O 1
ATOM 913 N N . ASP A 1 120 ? -46.013 -15.953 17.486 1.00 67.44 120 ASP A N 1
ATOM 914 C CA . ASP A 1 120 ? -46.644 -16.649 18.614 1.00 67.44 120 ASP A CA 1
ATOM 915 C C . ASP A 1 120 ? -48.086 -16.166 18.824 1.00 67.44 120 ASP A C 1
ATOM 917 O O . ASP A 1 120 ? -48.990 -16.983 18.985 1.00 67.44 120 ASP A O 1
ATOM 921 N N . ARG A 1 121 ? -48.337 -14.854 18.685 1.00 66.81 121 ARG A N 1
ATOM 922 C CA . ARG A 1 121 ? -49.700 -14.291 18.727 1.00 66.81 121 ARG A CA 1
ATOM 923 C C . ARG A 1 121 ? -50.568 -14.747 17.559 1.00 66.81 121 ARG A C 1
ATOM 925 O O . ARG A 1 121 ? -51.763 -14.951 17.731 1.00 66.81 121 ARG A O 1
ATOM 932 N N . ALA A 1 122 ? -49.988 -14.919 16.371 1.00 66.38 122 ALA A N 1
ATOM 933 C CA . ALA A 1 122 ? -50.720 -15.439 15.218 1.00 66.38 122 ALA A CA 1
ATOM 934 C C . ALA A 1 122 ? -51.077 -16.927 15.384 1.00 66.38 122 ALA A C 1
ATOM 936 O O . ALA A 1 122 ? -52.109 -17.377 14.882 1.00 66.38 122 ALA A O 1
ATOM 937 N N . VAL A 1 123 ? -50.241 -17.694 16.090 1.00 69.88 123 VAL A N 1
ATOM 938 C CA . VAL A 1 123 ? -50.509 -19.100 16.421 1.00 69.88 123 VAL A CA 1
ATOM 939 C C . VAL A 1 123 ? -51.533 -19.220 17.553 1.00 69.88 123 VAL A C 1
ATOM 941 O O . VAL A 1 123 ? -52.421 -20.065 17.455 1.00 69.88 123 VAL A O 1
ATOM 944 N N . GLU A 1 124 ? -51.466 -18.371 18.580 1.00 76.00 124 GLU A N 1
ATOM 945 C CA . GLU A 1 124 ? -52.474 -18.313 19.651 1.00 76.00 124 GLU A CA 1
ATOM 946 C C . GLU A 1 124 ? -53.844 -17.879 19.120 1.00 76.00 124 GLU A C 1
ATOM 948 O O . GLU A 1 124 ? -54.822 -18.593 19.327 1.00 76.00 124 GLU A O 1
ATOM 953 N N . ALA A 1 125 ? -53.910 -16.817 18.311 1.00 73.69 125 ALA A N 1
ATOM 954 C CA . ALA A 1 125 ? -55.166 -16.363 17.707 1.00 73.69 125 ALA A CA 1
ATOM 955 C C . ALA A 1 125 ? -55.814 -17.431 16.801 1.00 73.69 125 ALA A C 1
ATOM 957 O O . ALA A 1 125 ? -57.034 -17.501 16.678 1.00 73.69 125 ALA A O 1
ATOM 958 N N . ARG A 1 126 ? -55.012 -18.307 16.177 1.00 74.88 126 ARG A N 1
ATOM 959 C CA . ARG A 1 126 ? -55.519 -19.451 15.397 1.00 74.88 126 ARG A CA 1
ATOM 960 C C . ARG A 1 126 ? -56.003 -20.617 16.260 1.00 74.88 126 ARG A C 1
ATOM 962 O O . ARG A 1 126 ? -56.791 -21.417 15.761 1.00 74.88 126 ARG A O 1
ATOM 969 N N . LYS A 1 127 ? -55.530 -20.745 17.504 1.00 74.00 127 LYS A N 1
ATOM 970 C CA . LYS A 1 127 ? -56.030 -21.741 18.464 1.00 74.00 127 LYS A CA 1
ATOM 971 C C . LYS A 1 127 ? -57.344 -21.304 19.106 1.00 74.00 127 LYS A C 1
ATOM 973 O O . LYS A 1 127 ? -58.173 -22.162 19.353 1.00 74.00 127 LYS A O 1
ATOM 978 N N . GLU A 1 128 ? -57.537 -20.007 19.332 1.00 77.12 128 GLU A N 1
ATOM 979 C CA . GLU A 1 128 ? -58.787 -19.457 19.883 1.00 77.12 128 GLU A CA 1
ATOM 980 C C . GLU A 1 128 ? -59.943 -19.450 18.869 1.00 77.12 128 GLU A C 1
ATOM 982 O O . GLU A 1 128 ? -61.108 -19.439 19.252 1.00 77.12 128 GLU A O 1
ATOM 987 N N . ALA A 1 129 ? -59.634 -19.481 17.570 1.00 69.50 129 ALA A N 1
ATOM 988 C CA . ALA A 1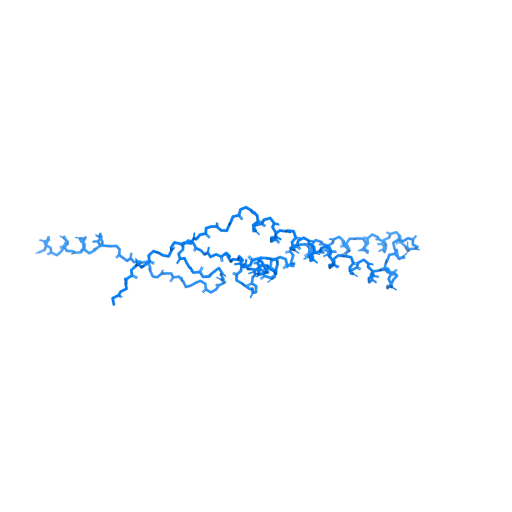 129 ? -60.621 -19.508 16.489 1.00 69.50 129 ALA A CA 1
ATOM 989 C C . ALA A 1 129 ? -61.100 -20.926 16.094 1.00 69.50 129 ALA A C 1
ATOM 991 O O . ALA A 1 129 ? -61.736 -21.078 15.047 1.00 69.50 129 ALA A O 1
ATOM 992 N N . ARG A 1 130 ? -60.767 -21.963 16.873 1.00 60.97 130 ARG A N 1
ATOM 993 C CA . ARG A 1 130 ? -61.151 -23.367 16.650 1.00 60.97 130 ARG A CA 1
ATOM 994 C C . ARG A 1 130 ? -61.879 -23.925 17.860 1.00 60.97 130 ARG A C 1
ATOM 996 O O . ARG A 1 130 ? -62.818 -24.713 17.624 1.00 60.97 130 ARG A O 1
#

pLDDT: mean 72.38, std 11.89, range [46.38, 92.62]